Protein AF-A0A524CQM3-F1 (afdb_monomer_lite)

Structure (mmCIF, N/CA/C/O backbone):
data_AF-A0A524CQM3-F1
#
_entry.id   AF-A0A524CQM3-F1
#
loop_
_atom_site.group_PDB
_atom_site.id
_atom_site.type_symbol
_atom_site.label_atom_id
_atom_site.label_alt_id
_atom_site.label_comp_id
_atom_site.label_asym_id
_atom_site.label_entity_id
_atom_site.label_seq_id
_atom_site.pdbx_PDB_ins_code
_atom_site.Cartn_x
_atom_site.Cartn_y
_atom_site.Cartn_z
_atom_site.occupancy
_atom_site.B_iso_or_equiv
_atom_site.auth_seq_id
_atom_site.auth_comp_id
_atom_site.auth_asym_id
_atom_site.auth_atom_id
_atom_site.pdbx_PDB_model_num
ATOM 1 N N . MET A 1 1 ? -24.939 17.647 28.744 1.00 61.41 1 MET A N 1
ATOM 2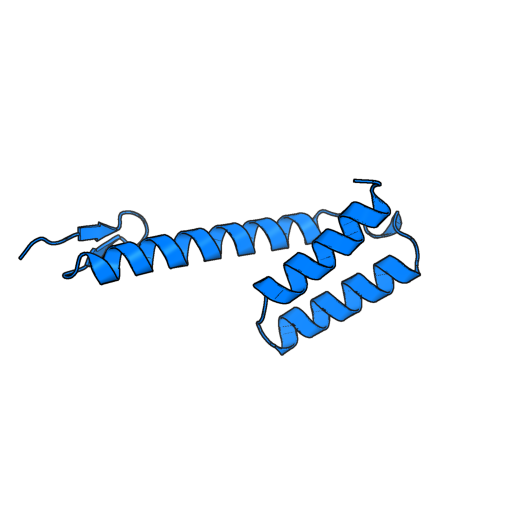 C CA . MET A 1 1 ? -23.988 16.817 27.969 1.00 61.41 1 MET A CA 1
ATOM 3 C C . MET A 1 1 ? -24.248 17.055 26.496 1.00 61.41 1 MET A C 1
ATOM 5 O O . MET A 1 1 ? -25.345 16.753 26.039 1.00 61.41 1 MET A O 1
ATOM 9 N N . GLU A 1 2 ? -23.283 17.623 25.778 1.00 66.06 2 GLU A N 1
ATOM 10 C CA . GLU A 1 2 ? -23.364 17.762 24.321 1.00 66.06 2 GLU A CA 1
ATOM 11 C C . GLU A 1 2 ? -23.297 16.381 23.654 1.00 66.06 2 GLU A C 1
ATOM 13 O O . GLU A 1 2 ? -22.488 15.534 24.040 1.00 66.06 2 GLU A O 1
ATOM 18 N N . LYS A 1 3 ? -24.169 16.137 22.672 1.00 71.31 3 LYS A N 1
ATOM 19 C CA . LYS A 1 3 ? -24.215 14.897 21.888 1.00 71.31 3 LYS A CA 1
ATOM 20 C C . LYS A 1 3 ? -23.780 15.219 20.461 1.00 71.31 3 LYS A C 1
ATOM 22 O O . LYS A 1 3 ? -24.351 16.107 19.840 1.00 71.31 3 LYS A O 1
ATOM 27 N N . TYR A 1 4 ? -22.813 14.475 19.940 1.00 76.31 4 TYR A N 1
ATOM 28 C CA . TYR A 1 4 ? -22.274 14.650 18.592 1.00 76.31 4 TYR A CA 1
ATOM 29 C C . TYR A 1 4 ? -22.816 13.543 17.686 1.00 76.31 4 TYR A C 1
ATOM 31 O O . TYR A 1 4 ? -22.644 12.361 17.983 1.00 76.31 4 TYR A O 1
ATOM 39 N N . TYR A 1 5 ? -23.513 13.902 16.609 1.00 77.31 5 TYR A N 1
ATOM 40 C CA . TYR A 1 5 ? -24.119 12.935 15.692 1.00 77.31 5 TYR A CA 1
ATOM 41 C C . TYR A 1 5 ? -23.229 12.703 14.473 1.00 77.31 5 TYR A C 1
ATOM 43 O O . TYR A 1 5 ? -22.844 13.654 13.798 1.00 77.31 5 TYR A O 1
ATOM 51 N N . CYS A 1 6 ? -22.935 11.440 14.166 1.00 79.31 6 CYS A N 1
ATOM 52 C CA . CYS A 1 6 ? -22.292 11.070 12.910 1.00 79.31 6 CYS A CA 1
ATOM 53 C C . CYS A 1 6 ? -23.360 10.728 11.863 1.00 79.31 6 CYS A C 1
ATOM 55 O O . CYS A 1 6 ? -24.099 9.753 12.029 1.00 79.31 6 CYS A O 1
ATOM 57 N N . THR A 1 7 ? -23.407 11.487 10.768 1.00 76.12 7 THR A N 1
ATOM 58 C CA . THR A 1 7 ? -24.338 11.273 9.645 1.00 76.12 7 THR A CA 1
ATOM 59 C C . THR A 1 7 ? -24.033 10.007 8.847 1.00 76.12 7 THR A C 1
ATOM 61 O O . THR A 1 7 ? -24.951 9.378 8.328 1.00 76.12 7 THR A O 1
ATOM 64 N N . GLU A 1 8 ? -22.773 9.576 8.805 1.00 69.44 8 GLU A N 1
ATOM 65 C CA . GLU A 1 8 ? -22.375 8.357 8.093 1.00 69.44 8 GLU A CA 1
ATOM 66 C C . GLU A 1 8 ? -22.762 7.080 8.840 1.00 69.44 8 GLU A C 1
ATOM 68 O O . GLU A 1 8 ? -23.207 6.106 8.240 1.00 69.44 8 GLU A O 1
ATOM 73 N N . CYS A 1 9 ? -22.592 7.071 10.163 1.00 71.12 9 CYS A N 1
ATOM 74 C CA . CYS A 1 9 ? -22.875 5.898 10.994 1.00 71.12 9 CYS A CA 1
ATOM 75 C C . CYS A 1 9 ? -24.294 5.910 11.564 1.00 71.12 9 CYS A C 1
ATOM 77 O O . CYS A 1 9 ? -24.701 4.940 12.204 1.00 71.12 9 CYS A O 1
ATOM 79 N N . LYS A 1 10 ? -25.020 7.018 11.370 1.00 78.75 10 LYS A N 1
ATOM 80 C CA . LYS A 1 10 ? -26.344 7.296 11.932 1.00 78.75 10 LYS A CA 1
ATOM 81 C C . LYS A 1 10 ? -26.412 7.040 13.446 1.00 78.75 10 LYS A C 1
ATOM 83 O O . LYS A 1 10 ? -27.395 6.500 13.950 1.00 78.75 10 LYS A O 1
ATOM 88 N N . ARG A 1 11 ? -25.351 7.398 14.182 1.00 77.94 11 ARG A N 1
ATOM 89 C CA . ARG A 1 11 ? -25.183 7.128 15.626 1.00 77.94 11 ARG A CA 1
ATOM 90 C C . ARG A 1 11 ? -24.781 8.385 16.399 1.00 77.94 11 ARG A C 1
ATOM 92 O O . ARG A 1 11 ? -24.101 9.264 15.872 1.00 77.94 11 ARG A O 1
ATOM 99 N N . TYR A 1 12 ? -25.189 8.440 17.668 1.00 78.25 12 TYR A N 1
ATOM 100 C CA . TYR A 1 12 ? -24.839 9.514 18.600 1.00 78.25 12 TYR A CA 1
ATOM 101 C C . TYR A 1 12 ? -23.622 9.146 19.450 1.00 78.25 12 TYR A C 1
ATOM 103 O O . TYR A 1 12 ? -23.556 8.062 20.029 1.00 78.25 12 TYR A O 1
ATOM 111 N N . HIS A 1 13 ? -22.698 10.092 19.584 1.00 76.12 13 HIS A N 1
ATOM 112 C CA 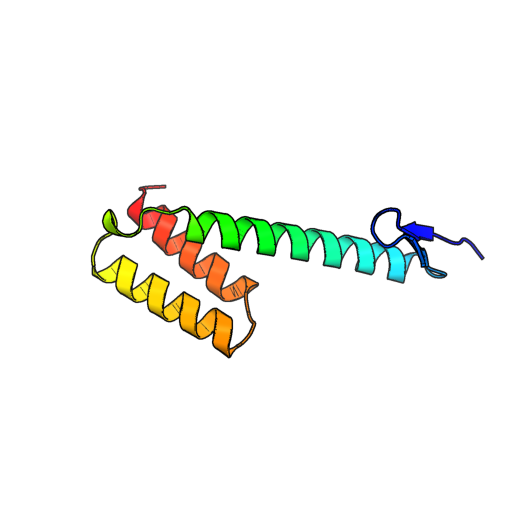. HIS A 1 13 ? -21.515 10.008 20.429 1.00 76.12 13 HIS A CA 1
ATOM 113 C C . HIS A 1 13 ? -21.649 10.997 21.588 1.00 76.12 13 HIS A C 1
ATOM 115 O O . HIS A 1 13 ? -21.919 12.181 21.405 1.00 76.12 13 HIS A O 1
ATOM 121 N N . TYR A 1 14 ? -21.462 10.499 22.804 1.00 69.50 14 TYR A N 1
ATOM 122 C CA . TYR A 1 14 ? -21.677 11.242 24.052 1.00 69.50 14 TYR A CA 1
ATOM 123 C C . TYR A 1 14 ? -20.429 11.998 24.536 1.00 69.50 14 TYR A C 1
ATOM 125 O O . TYR A 1 14 ? -20.478 12.699 25.543 1.00 69.50 14 TYR A O 1
ATOM 133 N N . ARG A 1 15 ? -19.295 11.853 23.838 1.00 71.69 15 ARG A N 1
ATOM 134 C CA . ARG A 1 15 ? -18.026 12.535 24.134 1.00 71.69 15 ARG A CA 1
ATOM 135 C C . ARG A 1 15 ? -17.418 13.083 22.846 1.00 71.69 15 ARG A C 1
ATOM 137 O O . ARG A 1 15 ? -17.182 12.314 21.916 1.00 71.69 15 ARG A O 1
ATOM 144 N N . GLY A 1 16 ? -17.087 14.376 22.832 1.00 66.56 16 GLY A N 1
ATOM 145 C CA . GLY A 1 16 ? -16.453 15.039 21.684 1.00 66.56 16 GLY A CA 1
ATOM 146 C C . GLY A 1 16 ? -15.130 14.387 21.259 1.00 66.56 16 GLY A C 1
ATOM 147 O O . GLY A 1 16 ? -14.902 14.195 20.071 1.00 66.56 16 GLY A O 1
ATOM 148 N N . LYS A 1 17 ? -14.311 13.923 22.218 1.00 67.56 17 LYS A N 1
ATOM 149 C CA . LYS A 1 17 ? -13.063 13.186 21.935 1.00 67.56 17 LYS A CA 1
ATOM 150 C C . LYS A 1 17 ? -13.307 11.886 21.152 1.00 67.56 17 LYS A C 1
ATOM 152 O O . LYS A 1 17 ? -12.627 11.631 20.167 1.00 67.56 17 LYS A O 1
ATOM 157 N N . ILE A 1 18 ? -14.336 11.122 21.531 1.00 69.31 18 ILE A N 1
ATOM 158 C CA . ILE A 1 18 ? -14.723 9.883 20.833 1.00 69.31 18 ILE A CA 1
ATOM 159 C C . ILE A 1 18 ? -15.231 10.203 19.423 1.00 69.31 18 ILE A C 1
ATOM 161 O O . ILE A 1 18 ? -14.953 9.465 18.485 1.00 69.31 18 ILE A O 1
ATOM 165 N N . TYR A 1 19 ? -15.953 11.313 19.254 1.00 70.94 19 TYR A N 1
ATOM 166 C CA . TYR A 1 19 ? -16.419 11.759 17.942 1.00 70.94 19 TYR A CA 1
ATOM 167 C C . TYR A 1 19 ? -15.262 12.192 17.023 1.00 70.94 19 TYR A C 1
ATOM 169 O O . TYR A 1 19 ? -15.236 11.816 15.853 1.00 70.94 19 TYR A O 1
ATOM 177 N N . GLN A 1 20 ? -14.261 12.908 17.540 1.00 72.38 20 GLN A N 1
ATOM 178 C CA . GLN A 1 20 ? -13.072 13.282 16.762 1.00 72.38 20 GLN A CA 1
ATOM 179 C C . GLN A 1 20 ? -12.203 12.075 16.384 1.00 72.38 20 GLN A C 1
ATOM 181 O O . GLN A 1 20 ? -11.749 11.975 15.241 1.00 72.38 20 GLN A O 1
ATOM 186 N N . GLU A 1 21 ? -12.003 11.132 17.306 1.00 72.94 21 GLU A N 1
ATOM 187 C CA . GLU A 1 21 ? -11.322 9.862 17.021 1.00 72.94 21 GLU A CA 1
ATOM 188 C C . GLU A 1 21 ? -12.095 9.047 15.974 1.00 72.94 21 GLU A C 1
ATOM 190 O O . GLU A 1 21 ? -11.500 8.529 15.030 1.00 72.94 21 GLU A O 1
ATOM 195 N N . HIS A 1 22 ? -13.427 9.011 16.076 1.00 75.12 22 HIS A N 1
ATOM 196 C CA . HIS A 1 22 ? -14.312 8.360 15.113 1.00 75.12 22 HIS A CA 1
ATOM 197 C C . HIS A 1 22 ? -14.169 8.937 13.696 1.00 75.12 22 HIS A C 1
ATOM 199 O O . HIS A 1 22 ? -13.965 8.179 12.745 1.00 75.12 22 HIS A O 1
ATOM 205 N N . LEU A 1 23 ? -14.213 10.266 13.557 1.00 70.19 23 LEU A N 1
ATOM 206 C CA . LEU A 1 23 ? -14.012 10.946 12.274 1.00 70.19 23 LEU A CA 1
ATOM 207 C C . LEU A 1 23 ? -12.607 10.695 11.708 1.00 70.19 23 LEU A C 1
ATOM 209 O O . LEU A 1 23 ? -12.453 10.438 10.515 1.00 70.19 23 LEU A O 1
ATOM 213 N N . SER A 1 24 ? -11.583 10.713 12.564 1.00 67.06 24 SER A N 1
ATOM 214 C CA . SER A 1 24 ? -10.193 10.463 12.160 1.00 67.06 24 SER A CA 1
ATOM 215 C C . SER A 1 24 ? -9.988 9.030 11.662 1.00 67.06 24 SER A C 1
ATOM 217 O O . SER A 1 24 ? -9.301 8.807 10.663 1.00 67.06 24 SER A O 1
ATOM 219 N N . TYR A 1 25 ? -10.614 8.052 12.322 1.00 62.28 25 TYR A N 1
ATOM 220 C CA . TYR A 1 25 ? -10.546 6.645 11.930 1.00 62.28 25 TYR A CA 1
ATOM 221 C C . TYR A 1 25 ? -11.268 6.390 10.601 1.00 62.28 25 TYR A C 1
ATOM 223 O O . TYR A 1 25 ? -10.746 5.687 9.737 1.00 62.28 25 TYR A O 1
ATOM 231 N N . LYS A 1 26 ? -12.437 7.010 10.404 1.00 59.28 26 LYS A N 1
ATOM 232 C CA . LYS A 1 26 ? -13.190 6.967 9.142 1.00 59.28 26 LYS A CA 1
ATOM 233 C C . LYS A 1 26 ? -12.386 7.540 7.978 1.00 59.28 26 LYS A C 1
ATOM 235 O O . LYS A 1 26 ? -12.177 6.842 6.990 1.00 59.28 26 LYS A O 1
ATOM 240 N N . LYS A 1 27 ? -11.811 8.733 8.158 1.00 57.50 27 LYS A N 1
ATOM 241 C CA . LYS A 1 27 ? -10.971 9.386 7.144 1.00 57.50 27 LYS A CA 1
ATOM 242 C C . LYS A 1 27 ? -9.764 8.526 6.744 1.00 57.50 27 LYS A C 1
ATOM 244 O O . LYS A 1 27 ? -9.437 8.440 5.565 1.00 57.50 27 LYS A O 1
ATOM 249 N N . LYS A 1 28 ? -9.131 7.829 7.699 1.00 53.81 28 LYS A N 1
ATOM 250 C CA . LYS A 1 28 ? -8.060 6.853 7.408 1.00 53.81 28 LYS A CA 1
ATOM 251 C C . LYS A 1 28 ? -8.559 5.629 6.633 1.00 53.81 28 LYS A C 1
ATOM 253 O O . LYS A 1 28 ? -7.849 5.132 5.760 1.00 53.81 28 LYS A O 1
ATOM 258 N N . LYS A 1 29 ? -9.762 5.137 6.938 1.00 52.78 29 LYS A N 1
ATOM 259 C CA . LYS A 1 29 ? -10.353 3.967 6.274 1.00 52.78 29 LYS A CA 1
ATOM 260 C C . LYS A 1 29 ? -10.683 4.253 4.807 1.00 52.78 29 LYS A C 1
ATOM 262 O O . LYS A 1 29 ? -10.371 3.421 3.959 1.00 52.78 29 LYS A O 1
ATOM 267 N N . ASP A 1 30 ? -11.218 5.435 4.512 1.00 52.00 30 ASP A N 1
ATOM 268 C CA . ASP A 1 30 ? -11.531 5.841 3.138 1.00 52.00 30 ASP A CA 1
ATOM 269 C C . ASP A 1 30 ? -10.261 6.008 2.295 1.00 52.00 30 ASP A C 1
ATOM 271 O O . ASP A 1 30 ? -10.201 5.484 1.184 1.00 52.00 30 ASP A O 1
ATOM 275 N N . ILE A 1 31 ? -9.198 6.606 2.852 1.00 52.03 31 ILE A N 1
ATOM 276 C CA . ILE A 1 31 ? -7.883 6.707 2.188 1.00 52.03 31 ILE A CA 1
ATOM 277 C C . ILE A 1 31 ? -7.303 5.319 1.883 1.00 52.03 31 ILE A C 1
ATOM 279 O O . ILE A 1 31 ? -6.804 5.086 0.784 1.00 52.03 31 ILE A O 1
ATOM 283 N N . ASN A 1 32 ? -7.383 4.377 2.827 1.00 47.91 32 ASN A N 1
ATOM 284 C CA . ASN A 1 32 ? -6.897 3.013 2.603 1.00 47.91 32 ASN A CA 1
ATOM 285 C C . ASN A 1 32 ? -7.732 2.253 1.560 1.00 47.91 32 ASN A C 1
ATOM 287 O O . ASN A 1 32 ? -7.175 1.447 0.817 1.00 47.91 32 ASN A O 1
ATOM 291 N N . SER A 1 33 ? -9.041 2.517 1.472 1.00 49.62 33 SER A N 1
ATOM 292 C CA . SER A 1 33 ? -9.897 1.929 0.433 1.00 49.62 33 SER A CA 1
ATOM 293 C C . SER A 1 33 ? -9.589 2.490 -0.960 1.00 49.62 33 SER A C 1
ATOM 295 O O . SER A 1 33 ? -9.497 1.726 -1.918 1.00 49.62 33 SER A O 1
ATOM 297 N N . LEU A 1 34 ? -9.329 3.800 -1.055 1.00 47.38 34 LEU A N 1
ATOM 298 C CA . LEU A 1 34 ? -8.931 4.470 -2.293 1.00 47.38 34 LEU A CA 1
ATOM 299 C C . LEU A 1 34 ? -7.590 3.931 -2.804 1.00 47.38 34 LEU A C 1
ATOM 301 O O . LEU A 1 34 ? -7.500 3.529 -3.959 1.00 47.38 34 LEU A O 1
ATOM 305 N N . LYS A 1 35 ? -6.587 3.806 -1.924 1.00 53.72 35 LYS A N 1
ATOM 306 C CA . LYS A 1 35 ? -5.267 3.264 -2.288 1.00 53.72 35 LYS A CA 1
ATOM 307 C C . LYS A 1 35 ? -5.320 1.821 -2.791 1.00 53.72 35 LYS A C 1
ATOM 309 O O . LYS A 1 35 ? -4.523 1.452 -3.647 1.00 53.72 35 LYS A O 1
ATOM 314 N N . LYS A 1 36 ? -6.226 0.991 -2.260 1.00 51.91 36 LYS A N 1
ATOM 315 C CA . LYS A 1 36 ? -6.369 -0.398 -2.718 1.00 51.91 36 LYS A CA 1
ATOM 316 C C . LYS A 1 36 ? -6.918 -0.450 -4.150 1.00 51.91 36 LYS A C 1
ATOM 318 O O . LYS A 1 36 ? -6.333 -1.123 -4.988 1.00 51.91 36 LYS A O 1
ATOM 323 N N . ASN A 1 37 ? -7.954 0.339 -4.440 1.00 54.97 37 ASN A N 1
ATOM 324 C CA . ASN A 1 37 ? -8.536 0.424 -5.783 1.00 54.97 37 ASN A CA 1
ATOM 325 C C . ASN A 1 37 ? -7.559 1.008 -6.817 1.00 54.97 37 ASN A C 1
ATOM 327 O O . ASN A 1 37 ? -7.555 0.573 -7.965 1.00 54.97 37 ASN A O 1
ATOM 331 N N . GLU A 1 38 ? -6.707 1.962 -6.424 1.00 58.31 38 GLU A N 1
ATOM 332 C CA . GLU A 1 38 ? -5.670 2.504 -7.312 1.00 58.31 38 GLU A CA 1
ATOM 333 C C . GLU A 1 38 ? -4.645 1.433 -7.715 1.00 58.31 38 GLU A C 1
ATOM 335 O O . GLU A 1 38 ? -4.268 1.366 -8.884 1.00 58.31 38 GLU A O 1
ATOM 340 N N . ILE A 1 39 ? -4.239 0.559 -6.785 1.00 59.81 39 ILE A N 1
ATOM 341 C CA . ILE A 1 39 ? -3.310 -0.546 -7.074 1.00 59.81 39 ILE A CA 1
ATOM 342 C C . ILE A 1 39 ? -3.961 -1.595 -7.985 1.00 59.81 39 ILE A C 1
ATOM 344 O O . ILE A 1 39 ? -3.309 -2.059 -8.916 1.00 59.81 39 ILE A O 1
ATOM 348 N N . ASP A 1 40 ? -5.236 -1.925 -7.771 1.00 59.41 40 ASP A N 1
ATOM 349 C CA . ASP A 1 40 ? -5.956 -2.891 -8.617 1.00 59.41 40 ASP A CA 1
ATOM 350 C C . ASP A 1 40 ? -6.193 -2.357 -10.046 1.00 59.41 40 ASP A C 1
ATOM 352 O O . ASP A 1 40 ? -6.331 -3.134 -10.987 1.00 59.41 40 ASP A O 1
ATOM 356 N N . SER A 1 41 ? -6.198 -1.030 -10.229 1.00 60.66 41 SER A N 1
ATOM 357 C CA . SER A 1 41 ? -6.319 -0.374 -11.542 1.00 60.66 41 SER A CA 1
ATOM 358 C C . SER A 1 41 ? -4.992 -0.183 -12.291 1.00 60.66 41 SER A C 1
ATOM 360 O O . SER A 1 41 ? -4.988 0.278 -13.435 1.00 60.66 41 SER A O 1
ATOM 362 N N . LEU A 1 42 ? -3.858 -0.498 -11.659 1.00 68.75 42 LEU 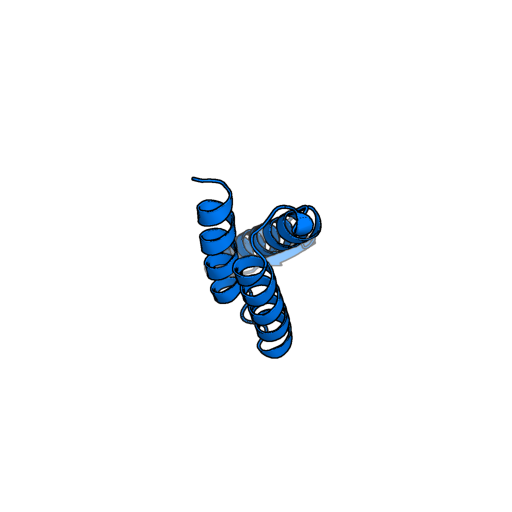A N 1
ATOM 363 C CA . LEU A 1 42 ? -2.535 -0.306 -12.245 1.00 68.75 42 LEU A CA 1
ATOM 364 C C . LEU A 1 42 ? -2.180 -1.468 -13.176 1.00 68.75 42 LEU A C 1
ATOM 366 O O . LEU A 1 42 ? -2.115 -2.623 -12.765 1.00 68.75 42 LEU A O 1
ATOM 370 N N . ASP A 1 43 ? -1.871 -1.129 -14.426 1.00 73.50 43 ASP A N 1
ATOM 371 C CA . ASP A 1 43 ? -1.313 -2.052 -15.415 1.00 73.50 43 ASP A CA 1
ATOM 372 C C . ASP A 1 43 ? 0.140 -2.409 -15.043 1.00 73.50 43 ASP A C 1
ATOM 374 O O . ASP A 1 43 ? 1.113 -1.834 -15.546 1.00 73.50 43 ASP A O 1
ATOM 378 N N . LEU A 1 44 ? 0.281 -3.327 -14.080 1.00 73.88 44 LEU A N 1
ATOM 379 C CA . LEU A 1 44 ? 1.567 -3.775 -13.542 1.00 73.88 44 LEU A CA 1
ATOM 380 C C . LEU A 1 44 ? 2.454 -4.424 -14.614 1.00 73.88 44 LEU A C 1
ATOM 382 O O . LEU A 1 44 ? 3.670 -4.485 -14.417 1.00 73.88 44 LEU A O 1
ATOM 386 N N . GLU A 1 45 ? 1.897 -4.863 -15.750 1.00 76.75 45 GLU A N 1
ATOM 387 C CA . GLU A 1 45 ? 2.649 -5.477 -16.853 1.00 76.75 45 GLU A CA 1
ATOM 388 C C . GLU A 1 45 ? 3.690 -4.526 -17.457 1.00 76.75 45 GLU A C 1
ATOM 390 O O . GLU A 1 45 ? 4.727 -4.975 -17.946 1.00 76.75 45 GLU A O 1
ATOM 395 N N . ARG A 1 46 ? 3.477 -3.209 -17.344 1.00 84.12 46 ARG A N 1
ATOM 396 C CA . ARG A 1 46 ? 4.413 -2.181 -17.833 1.00 84.12 46 ARG A CA 1
ATOM 397 C C . ARG A 1 46 ? 5.645 -1.991 -16.955 1.00 84.12 46 ARG A C 1
ATOM 399 O O . ARG A 1 46 ? 6.613 -1.366 -17.387 1.00 84.12 46 ARG A O 1
ATOM 406 N N . PHE A 1 47 ? 5.616 -2.473 -15.716 1.00 87.81 47 PHE A N 1
ATOM 407 C CA . PHE A 1 47 ? 6.730 -2.316 -14.785 1.00 87.81 47 PHE A CA 1
ATOM 408 C C . PHE A 1 47 ? 7.810 -3.363 -15.009 1.00 87.81 47 PHE A C 1
ATOM 410 O O . PHE A 1 47 ? 7.566 -4.456 -15.518 1.00 87.81 47 PHE A O 1
ATOM 417 N N . ARG A 1 48 ? 9.034 -3.059 -14.568 1.00 91.12 48 ARG A N 1
ATOM 418 C CA . ARG A 1 48 ? 10.123 -4.036 -14.639 1.00 91.12 48 ARG A CA 1
ATOM 419 C C . ARG A 1 48 ? 9.752 -5.306 -13.859 1.00 91.12 48 ARG A C 1
ATOM 421 O O . ARG A 1 48 ? 9.199 -5.203 -12.759 1.00 91.12 48 ARG A O 1
ATOM 428 N N . PRO A 1 49 ? 10.187 -6.500 -14.308 1.00 91.19 49 PRO A N 1
ATOM 429 C CA . PRO A 1 49 ? 9.894 -7.763 -13.618 1.00 91.19 49 PRO A CA 1
ATOM 430 C C . PRO A 1 49 ? 10.334 -7.797 -12.146 1.00 91.19 49 PRO A C 1
ATOM 432 O O . PRO A 1 49 ? 9.833 -8.580 -11.338 1.00 91.19 49 PRO A O 1
ATOM 435 N N . ILE A 1 50 ? 11.321 -6.979 -11.770 1.00 92.69 50 ILE A N 1
ATOM 436 C CA . ILE A 1 50 ? 11.746 -6.854 -10.374 1.00 92.69 50 ILE A CA 1
ATOM 437 C C . ILE A 1 50 ? 10.749 -6.049 -9.529 1.00 92.69 50 ILE A C 1
ATOM 439 O O . ILE A 1 50 ? 10.456 -6.458 -8.408 1.00 92.69 50 ILE A O 1
ATOM 443 N N . ALA A 1 51 ? 10.176 -4.975 -10.076 1.00 90.19 51 ALA A N 1
ATOM 444 C CA . ALA A 1 51 ? 9.178 -4.151 -9.404 1.00 90.19 51 ALA A CA 1
ATOM 445 C C . ALA A 1 51 ? 7.857 -4.914 -9.238 1.00 90.19 51 ALA A C 1
ATOM 447 O O . ALA A 1 51 ? 7.316 -4.958 -8.135 1.00 90.19 51 ALA A O 1
ATOM 448 N N . GLN A 1 52 ? 7.409 -5.626 -10.277 1.00 88.69 52 GLN A N 1
ATOM 449 C CA . GLN A 1 52 ? 6.238 -6.514 -10.210 1.00 88.69 52 GLN A CA 1
ATOM 450 C C . GLN A 1 52 ? 6.357 -7.542 -9.075 1.00 88.69 52 GLN A C 1
ATOM 452 O O . GLN A 1 52 ? 5.447 -7.699 -8.255 1.00 88.69 52 GLN A O 1
ATOM 457 N N . ARG A 1 53 ? 7.516 -8.214 -8.976 1.00 90.44 53 ARG A N 1
ATOM 458 C CA . ARG A 1 53 ? 7.789 -9.192 -7.910 1.00 90.44 53 ARG A CA 1
ATOM 459 C C . ARG A 1 53 ? 7.789 -8.560 -6.522 1.00 90.44 53 ARG A C 1
ATOM 461 O O . ARG A 1 53 ? 7.313 -9.187 -5.576 1.00 90.44 53 ARG A O 1
ATOM 468 N N . GLN A 1 54 ? 8.325 -7.349 -6.382 1.00 92.81 54 GLN A N 1
ATOM 469 C CA . GLN A 1 54 ? 8.313 -6.630 -5.108 1.00 92.81 54 GLN A CA 1
ATOM 470 C C . GLN A 1 54 ? 6.890 -6.244 -4.697 1.00 92.81 54 GLN A C 1
ATOM 472 O O . GLN A 1 54 ? 6.490 -6.573 -3.584 1.00 92.81 54 GLN A O 1
ATOM 477 N N . ILE A 1 55 ? 6.110 -5.641 -5.599 1.00 90.00 55 ILE A N 1
ATOM 478 C CA . ILE A 1 55 ? 4.717 -5.248 -5.339 1.00 90.00 55 ILE A CA 1
ATOM 479 C C . ILE A 1 55 ? 3.885 -6.470 -4.936 1.00 90.00 55 ILE A C 1
ATOM 481 O O . ILE A 1 55 ? 3.248 -6.452 -3.887 1.00 90.00 55 ILE A O 1
ATOM 485 N N . SER A 1 56 ? 3.983 -7.569 -5.688 1.00 88.81 56 SER A N 1
ATOM 486 C CA . SER A 1 56 ? 3.254 -8.812 -5.389 1.00 88.81 56 SER A CA 1
ATOM 487 C C . SER A 1 56 ? 3.584 -9.358 -3.994 1.00 88.81 56 SER A C 1
ATOM 489 O O . SER A 1 56 ? 2.693 -9.715 -3.226 1.00 88.81 56 SER A O 1
ATOM 491 N N . ARG A 1 57 ? 4.871 -9.376 -3.615 1.00 91.19 57 ARG A N 1
ATOM 492 C CA . ARG A 1 57 ? 5.298 -9.804 -2.270 1.00 91.19 57 ARG A CA 1
ATOM 493 C C . ARG A 1 57 ? 4.747 -8.901 -1.168 1.00 91.19 57 ARG A C 1
ATOM 495 O O . ARG A 1 57 ? 4.417 -9.400 -0.094 1.00 91.19 57 ARG A O 1
ATOM 502 N N . LEU A 1 58 ? 4.690 -7.593 -1.405 1.00 91.00 58 LEU A N 1
ATOM 503 C CA . LEU A 1 58 ? 4.174 -6.630 -0.434 1.00 91.00 58 LEU A CA 1
ATOM 504 C C . LEU A 1 58 ? 2.656 -6.736 -0.285 1.00 91.00 58 LEU A C 1
ATOM 506 O O . LEU A 1 58 ? 2.174 -6.666 0.840 1.00 91.00 58 LEU A O 1
ATOM 510 N N . LEU A 1 59 ? 1.922 -6.993 -1.370 1.00 86.06 59 LEU A N 1
ATOM 511 C CA . LEU A 1 59 ? 0.481 -7.255 -1.324 1.00 86.06 59 LEU A CA 1
ATOM 512 C C . LEU A 1 59 ? 0.158 -8.497 -0.483 1.00 86.06 59 LEU A C 1
ATOM 514 O O . LEU A 1 59 ? -0.669 -8.420 0.420 1.00 86.06 59 LEU A O 1
ATOM 518 N N . ILE A 1 60 ? 0.886 -9.600 -0.685 1.00 87.75 60 ILE A N 1
ATOM 519 C CA . ILE A 1 60 ? 0.714 -10.822 0.123 1.00 87.75 60 ILE A CA 1
ATOM 520 C C . ILE A 1 60 ? 0.990 -10.542 1.608 1.00 87.75 60 ILE A C 1
ATOM 522 O O . ILE A 1 60 ? 0.241 -10.976 2.482 1.00 87.75 60 ILE A O 1
ATOM 526 N N . LYS A 1 61 ? 2.062 -9.798 1.916 1.00 85.88 61 LYS A N 1
ATOM 527 C CA . LYS A 1 61 ? 2.380 -9.410 3.302 1.00 85.88 61 LYS A CA 1
ATOM 528 C C . LYS A 1 61 ? 1.324 -8.488 3.904 1.00 85.88 61 LYS A C 1
ATOM 530 O O . LYS A 1 61 ? 1.028 -8.585 5.092 1.00 85.88 61 LYS A O 1
ATOM 535 N N . MET A 1 62 ? 0.762 -7.598 3.097 1.00 87.69 62 MET A N 1
ATOM 536 C CA . MET A 1 62 ? -0.299 -6.696 3.514 1.00 87.69 62 MET A CA 1
ATOM 537 C C . MET A 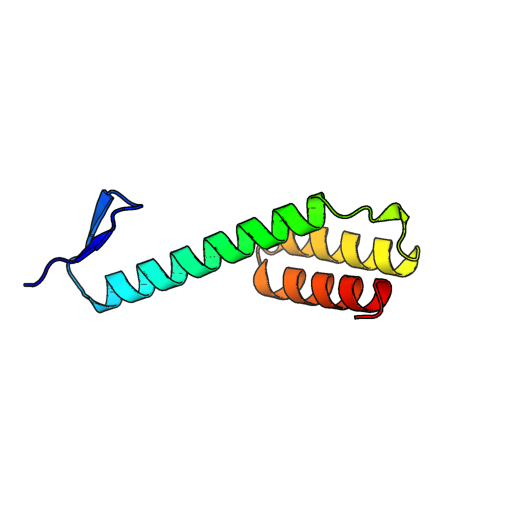1 62 ? -1.550 -7.461 3.934 1.00 87.69 62 MET A C 1
ATOM 539 O O . MET A 1 62 ? -2.123 -7.147 4.974 1.00 87.69 62 MET A O 1
ATOM 543 N N . GLU A 1 63 ? -1.937 -8.480 3.171 1.00 81.69 63 GLU A N 1
ATOM 544 C CA . GLU A 1 63 ? -3.070 -9.341 3.516 1.00 81.69 63 GLU A CA 1
ATOM 545 C C . GLU A 1 63 ? -2.790 -10.204 4.747 1.00 81.69 63 GLU A C 1
ATOM 547 O O . GLU A 1 63 ? -3.650 -10.314 5.618 1.00 81.69 63 GLU A O 1
ATOM 552 N N . SER A 1 64 ? -1.584 -10.767 4.873 1.00 82.56 64 SER A N 1
ATOM 553 C CA . SER A 1 64 ? -1.259 -11.667 5.988 1.00 82.56 64 SER A CA 1
ATOM 554 C C . SER A 1 64 ? -1.102 -10.962 7.337 1.00 82.56 64 SER A C 1
ATOM 556 O O . SER A 1 64 ? -1.362 -11.558 8.379 1.00 82.56 64 SER A O 1
ATOM 558 N N . THR A 1 65 ? -0.679 -9.698 7.340 1.00 85.75 65 THR A N 1
ATOM 559 C CA . THR A 1 65 ? -0.423 -8.928 8.571 1.00 85.75 65 THR A CA 1
ATOM 560 C C . THR A 1 65 ? -1.501 -7.891 8.884 1.00 85.75 65 THR A C 1
ATOM 562 O O . THR A 1 65 ? -1.526 -7.352 9.989 1.00 85.75 65 THR A O 1
ATOM 565 N N . GLY A 1 66 ? -2.352 -7.551 7.912 1.00 81.88 66 GLY A N 1
ATOM 566 C CA . GLY A 1 66 ? -3.343 -6.479 8.025 1.00 81.88 66 GLY A CA 1
ATOM 567 C C . GLY A 1 66 ? -2.754 -5.064 8.120 1.00 81.88 66 GLY A C 1
ATOM 568 O O . GLY A 1 66 ? -3.499 -4.101 8.317 1.00 81.88 66 GLY A O 1
ATOM 569 N N . ASN A 1 67 ? -1.432 -4.888 7.982 1.00 81.56 67 ASN A N 1
ATOM 570 C CA . ASN A 1 67 ? -0.783 -3.578 8.098 1.00 81.56 67 ASN A CA 1
ATOM 571 C C . ASN A 1 67 ? -0.816 -2.798 6.772 1.00 81.56 67 ASN A C 1
ATOM 573 O O . ASN A 1 67 ? 0.205 -2.552 6.128 1.00 81.56 67 ASN A O 1
ATOM 577 N N . HIS A 1 68 ? -2.018 -2.402 6.356 1.00 81.69 68 HIS A N 1
ATOM 578 C CA . HIS A 1 68 ? -2.251 -1.720 5.080 1.00 81.69 68 HIS A CA 1
ATOM 579 C C . HIS A 1 68 ? -1.463 -0.414 4.912 1.00 81.69 68 HIS A C 1
ATOM 581 O O . HIS A 1 68 ? -1.032 -0.096 3.806 1.00 81.69 68 HIS A O 1
ATOM 587 N N . GLU A 1 69 ? -1.240 0.344 5.988 1.00 81.69 69 GLU A N 1
ATOM 588 C CA . GLU A 1 69 ? -0.563 1.644 5.919 1.00 81.69 69 GLU A CA 1
ATOM 589 C C . GLU A 1 69 ? 0.917 1.501 5.539 1.00 81.69 69 GLU A C 1
ATOM 591 O O . GLU A 1 69 ? 1.395 2.197 4.64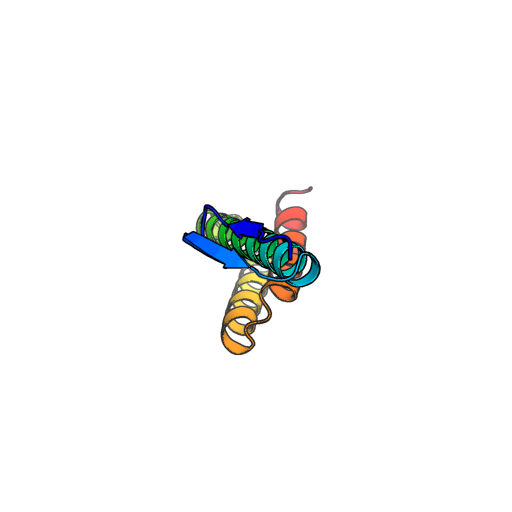2 1.00 81.69 69 GLU A O 1
ATOM 596 N N . LEU A 1 70 ? 1.629 0.558 6.164 1.00 84.94 70 LEU A N 1
ATOM 597 C CA . LEU A 1 70 ? 3.044 0.316 5.881 1.00 84.94 70 LEU A CA 1
ATOM 598 C C . LEU A 1 70 ? 3.252 -0.149 4.434 1.00 84.94 70 LEU A C 1
ATOM 600 O O . LEU A 1 70 ? 4.026 0.455 3.688 1.00 84.94 70 LEU A O 1
ATOM 604 N N . TYR A 1 71 ? 2.537 -1.202 4.032 1.00 88.69 71 TYR A N 1
ATOM 605 C CA . TYR A 1 71 ? 2.758 -1.835 2.734 1.00 88.69 71 TYR A CA 1
ATOM 606 C C . TYR A 1 71 ? 2.233 -1.000 1.569 1.00 88.69 71 TYR A C 1
ATOM 608 O O . TYR A 1 71 ? 2.888 -0.957 0.531 1.00 88.69 71 TYR A O 1
ATOM 616 N N . SER A 1 72 ? 1.123 -0.270 1.736 1.00 84.56 72 SER A N 1
ATOM 617 C CA . SER A 1 72 ? 0.662 0.658 0.693 1.00 84.56 72 SER A CA 1
ATOM 618 C C . SER A 1 72 ? 1.690 1.756 0.425 1.00 84.56 72 SER A C 1
ATOM 620 O O . SER A 1 72 ? 1.979 2.045 -0.732 1.00 84.56 72 SER A O 1
ATOM 622 N N . ASN A 1 73 ? 2.318 2.314 1.465 1.00 87.94 73 ASN A N 1
ATOM 623 C CA . ASN A 1 73 ? 3.356 3.331 1.298 1.00 87.94 73 ASN A CA 1
ATOM 624 C C . ASN A 1 73 ? 4.612 2.783 0.597 1.00 87.94 73 ASN A C 1
ATOM 626 O O . ASN A 1 73 ? 5.199 3.483 -0.229 1.00 87.94 73 ASN A O 1
ATOM 630 N N . GLU A 1 74 ? 5.039 1.551 0.895 1.00 90.81 74 GLU A N 1
ATOM 631 C CA . GLU A 1 74 ? 6.158 0.916 0.181 1.00 90.81 74 GLU A CA 1
ATOM 632 C C . GLU A 1 74 ? 5.825 0.634 -1.288 1.00 90.81 74 GLU A C 1
ATOM 634 O O . GLU A 1 74 ? 6.630 0.946 -2.168 1.00 90.81 74 GLU A O 1
ATOM 639 N N . ILE A 1 75 ? 4.627 0.115 -1.564 1.00 89.94 75 ILE A N 1
ATOM 640 C CA . ILE A 1 75 ? 4.148 -0.132 -2.928 1.00 89.94 75 ILE A CA 1
ATOM 641 C C . ILE A 1 75 ? 4.095 1.181 -3.720 1.00 89.94 75 ILE A C 1
ATOM 643 O O . ILE A 1 75 ? 4.631 1.242 -4.827 1.00 89.94 75 ILE A O 1
ATOM 647 N N . SER A 1 76 ? 3.555 2.262 -3.144 1.00 87.88 76 SER A N 1
ATOM 648 C CA . SER A 1 76 ? 3.521 3.580 -3.795 1.00 87.88 76 SER A CA 1
ATOM 649 C C . SER A 1 76 ? 4.916 4.111 -4.136 1.00 87.88 76 SER A C 1
ATOM 651 O O . SER A 1 76 ? 5.098 4.692 -5.203 1.00 87.88 76 SER A O 1
ATOM 653 N N . LYS A 1 77 ? 5.925 3.890 -3.281 1.00 91.69 77 LYS A N 1
ATOM 654 C CA . LYS A 1 77 ? 7.315 4.284 -3.585 1.00 91.69 77 LYS A CA 1
ATOM 655 C C . LYS A 1 77 ? 7.867 3.539 -4.798 1.00 91.69 77 LYS A C 1
ATOM 657 O O . LYS A 1 77 ? 8.554 4.142 -5.619 1.00 91.69 77 LYS A O 1
ATOM 662 N N . ILE A 1 78 ? 7.577 2.243 -4.908 1.00 91.06 78 ILE A N 1
ATOM 663 C CA . ILE A 1 78 ? 8.002 1.430 -6.055 1.00 91.06 78 ILE A CA 1
ATOM 664 C C . ILE A 1 78 ? 7.302 1.919 -7.325 1.00 91.06 78 ILE A C 1
ATOM 666 O O . ILE A 1 78 ? 7.972 2.149 -8.327 1.00 91.06 78 ILE A O 1
ATOM 670 N N . ILE A 1 79 ? 5.988 2.149 -7.263 1.00 88.75 79 ILE A N 1
ATOM 671 C CA . ILE A 1 79 ? 5.199 2.668 -8.388 1.00 88.75 79 ILE A CA 1
ATOM 672 C C . ILE A 1 79 ? 5.748 4.015 -8.864 1.00 88.75 79 ILE A C 1
ATOM 674 O O . ILE A 1 79 ? 6.031 4.169 -10.047 1.00 88.75 79 ILE A O 1
ATOM 678 N N . ASN A 1 80 ? 5.959 4.975 -7.958 1.00 88.88 80 ASN A N 1
ATOM 679 C CA . ASN A 1 80 ? 6.492 6.291 -8.321 1.00 88.88 80 ASN A CA 1
ATOM 680 C C . ASN A 1 80 ? 7.861 6.177 -8.998 1.00 88.88 80 ASN A C 1
ATOM 682 O O . ASN A 1 80 ? 8.091 6.810 -10.025 1.00 88.88 80 ASN A O 1
ATOM 686 N N . LYS A 1 81 ? 8.725 5.285 -8.499 1.00 90.88 81 LYS A N 1
ATOM 687 C CA . LYS A 1 81 ? 10.032 5.018 -9.103 1.00 90.88 81 LYS A CA 1
ATOM 688 C C . LYS A 1 81 ? 9.933 4.430 -10.515 1.00 90.88 81 LYS A C 1
ATOM 690 O O . LYS A 1 81 ? 10.743 4.792 -11.362 1.00 90.88 81 LYS A O 1
ATOM 695 N N . GLU A 1 82 ? 8.981 3.535 -10.777 1.00 88.62 82 GLU A N 1
ATOM 696 C CA . GLU A 1 82 ? 8.750 2.993 -12.127 1.00 88.62 82 GLU A CA 1
ATOM 697 C C . GLU A 1 82 ? 8.109 4.032 -13.065 1.00 88.62 82 GLU A C 1
ATOM 699 O O . GLU A 1 82 ? 8.382 4.021 -14.261 1.00 88.62 82 GLU A O 1
ATOM 704 N N . LEU A 1 83 ? 7.315 4.962 -12.525 1.00 86.75 83 LEU A N 1
ATOM 705 C CA . LEU A 1 83 ? 6.701 6.067 -13.272 1.00 86.75 83 LEU A CA 1
ATOM 706 C C . LEU A 1 83 ? 7.623 7.287 -13.457 1.00 86.75 83 LEU A C 1
ATOM 708 O O . LEU A 1 83 ? 7.237 8.227 -14.150 1.00 86.75 83 LEU A O 1
ATOM 712 N N . GLY A 1 84 ? 8.808 7.300 -12.839 1.00 83.94 84 GLY A N 1
ATOM 713 C CA . GLY A 1 84 ? 9.740 8.432 -12.883 1.00 83.94 84 GLY A CA 1
ATOM 714 C C . GLY A 1 84 ? 9.266 9.677 -12.121 1.00 83.94 84 GLY A C 1
ATOM 715 O O . GLY A 1 84 ? 9.623 10.787 -12.511 1.00 83.94 84 GLY A O 1
ATOM 716 N N . LYS A 1 85 ? 8.445 9.498 -11.078 1.00 70.25 85 LYS A N 1
ATOM 717 C CA . LYS A 1 85 ? 7.904 10.557 -10.211 1.00 70.25 85 LYS A CA 1
ATOM 718 C C . LYS A 1 85 ? 8.627 10.653 -8.871 1.00 70.25 85 LYS A C 1
ATOM 720 O O . LYS A 1 85 ? 9.093 9.604 -8.369 1.00 70.25 85 LYS A O 1
#

Foldseek 3Di:
DDWDADPVVRDIDPDPVVVVVVVVVVVVVVVLVVLVVVVVPDPCVLFDPVLSVLLVVLVVVCVVPVPSVVSSVVNVVSVCVRVVD

Sequence (85 aa):
MEKYYCTECKRYHYRGKIYQEHLSYKKKKDINSLKKNEIDSLDLERFRPIAQRQISRLLIKMESTGNHELYSNEISKIINKELGK

Radius of gyration: 17.77 Å; chains: 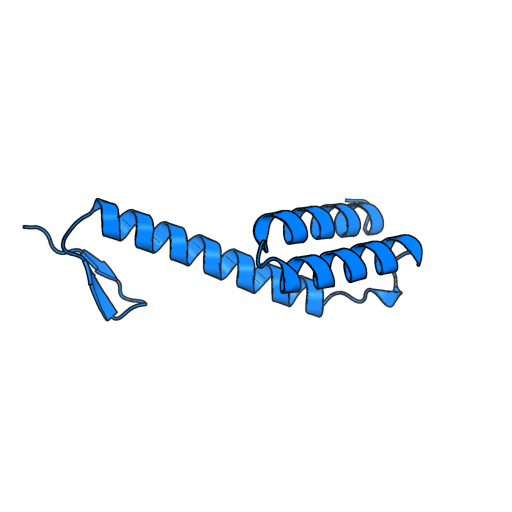1; bounding box: 38×29×46 Å

pLDDT: mean 75.87, std 13.11, range [47.38, 92.81]

Secondary structure (DSSP, 8-state):
---EEETTTTEEES-HHHHHHHHHHHHHHHHHHHHHHHHHTS-GGGS-HHHHHHHHHHHHHHHHH--HHHHHHHHHHHHHHHHT-